Protein AF-A0A811UD47-F1 (afdb_monomer)

Structure (mmCIF, N/CA/C/O backbone):
data_AF-A0A811UD47-F1
#
_entry.id   AF-A0A811UD47-F1
#
loop_
_atom_site.group_PDB
_atom_site.id
_atom_site.type_symbol
_atom_site.label_atom_id
_atom_site.label_alt_id
_atom_site.label_comp_id
_atom_site.label_asym_id
_atom_site.label_entity_id
_atom_site.label_seq_id
_atom_site.pdbx_PDB_ins_code
_atom_site.Cartn_x
_atom_site.Cartn_y
_atom_site.Cartn_z
_atom_site.occupancy
_atom_site.B_iso_or_equiv
_atom_site.auth_seq_id
_atom_site.auth_comp_id
_atom_site.auth_asym_id
_atom_site.auth_atom_id
_atom_site.pdbx_PDB_model_num
ATOM 1 N N . MET A 1 1 ? 1.143 -41.542 -42.739 1.00 50.28 1 MET A N 1
ATOM 2 C CA . MET A 1 1 ? 1.868 -40.273 -42.481 1.00 50.28 1 MET A CA 1
ATOM 3 C C . MET A 1 1 ? 0.973 -39.118 -41.996 1.00 50.28 1 MET A C 1
ATOM 5 O O . MET A 1 1 ? 1.477 -38.234 -41.322 1.00 50.28 1 MET A O 1
ATOM 9 N N . ILE A 1 2 ? -0.347 -39.125 -42.252 1.00 54.78 2 ILE A N 1
ATOM 10 C CA . ILE A 1 2 ? -1.272 -38.031 -41.864 1.00 54.78 2 ILE A CA 1
ATOM 11 C C . ILE A 1 2 ? -1.650 -38.056 -40.362 1.00 54.78 2 ILE A C 1
ATOM 13 O O . ILE A 1 2 ? -1.869 -37.007 -39.758 1.00 54.78 2 ILE A O 1
ATOM 17 N N . LEU A 1 3 ? -1.661 -39.236 -39.726 1.00 51.75 3 LEU A N 1
ATOM 18 C CA . LEU A 1 3 ? -2.051 -39.411 -38.315 1.00 51.75 3 LEU A CA 1
ATOM 19 C C . LEU A 1 3 ? -1.049 -38.780 -37.324 1.00 51.75 3 LEU A C 1
ATOM 21 O O . LEU A 1 3 ? -1.457 -38.158 -36.345 1.00 51.75 3 LEU A O 1
ATOM 25 N N . ASN A 1 4 ? 0.251 -38.833 -37.641 1.00 59.09 4 ASN A N 1
ATOM 26 C CA . ASN A 1 4 ? 1.307 -38.209 -36.832 1.00 59.09 4 ASN A CA 1
ATOM 27 C C . ASN A 1 4 ? 1.273 -36.680 -36.906 1.00 59.09 4 ASN A C 1
ATOM 29 O O . ASN A 1 4 ? 1.585 -36.020 -35.923 1.00 59.09 4 ASN A O 1
ATOM 33 N N . CYS A 1 5 ? 0.839 -36.111 -38.033 1.00 59.03 5 CYS A N 1
ATOM 34 C CA . CYS A 1 5 ? 0.738 -34.661 -38.195 1.00 59.03 5 CYS A CA 1
ATOM 35 C C . CYS A 1 5 ? -0.404 -34.079 -37.343 1.00 59.03 5 CYS A C 1
ATOM 37 O O . CYS A 1 5 ? -0.216 -33.077 -36.657 1.00 59.03 5 CYS A O 1
ATOM 39 N N . ARG A 1 6 ? -1.566 -34.755 -37.295 1.00 69.19 6 ARG A N 1
ATOM 40 C CA . ARG A 1 6 ? -2.695 -34.328 -36.446 1.00 69.19 6 ARG A CA 1
ATOM 41 C C . ARG A 1 6 ? -2.378 -34.465 -34.958 1.00 69.19 6 ARG A C 1
ATOM 43 O O . ARG A 1 6 ? -2.676 -33.551 -34.198 1.00 69.19 6 ARG A O 1
ATOM 50 N N . SER A 1 7 ? -1.739 -35.564 -34.551 1.00 70.50 7 SER A N 1
ATOM 51 C CA . SER A 1 7 ? -1.356 -35.774 -33.148 1.00 70.50 7 SER A CA 1
ATOM 52 C C . SER A 1 7 ? -0.275 -34.788 -32.688 1.00 70.50 7 SER A C 1
ATOM 54 O O . SER A 1 7 ? -0.346 -34.281 -31.570 1.00 70.50 7 SER A O 1
ATOM 56 N N . LEU A 1 8 ? 0.684 -34.456 -33.561 1.00 72.56 8 LEU A N 1
ATOM 57 C CA . LEU A 1 8 ? 1.719 -33.459 -33.280 1.00 72.56 8 LEU A CA 1
ATOM 58 C C . LEU A 1 8 ? 1.131 -32.044 -33.198 1.00 72.56 8 LEU A C 1
ATOM 60 O O . LEU A 1 8 ? 1.478 -31.289 -32.293 1.00 72.56 8 LEU A O 1
ATOM 64 N N . ALA A 1 9 ? 0.186 -31.709 -34.082 1.00 79.31 9 ALA A N 1
ATOM 65 C CA . ALA A 1 9 ? -0.527 -30.436 -34.034 1.00 79.31 9 ALA A CA 1
ATOM 66 C C . ALA A 1 9 ? -1.322 -30.285 -32.728 1.00 79.31 9 ALA A C 1
ATOM 68 O O . ALA A 1 9 ? -1.202 -29.261 -32.062 1.00 79.31 9 ALA A O 1
ATOM 69 N N . ILE A 1 10 ? -2.069 -31.315 -32.312 1.00 83.31 10 ILE A N 1
ATOM 70 C CA . ILE A 1 10 ? -2.843 -31.292 -31.059 1.00 83.31 10 ILE A CA 1
ATOM 71 C C . ILE A 1 10 ? -1.913 -31.151 -29.848 1.00 83.31 10 ILE A C 1
ATOM 73 O O . ILE A 1 10 ? -2.165 -30.316 -28.981 1.00 83.31 10 ILE A O 1
ATOM 77 N N . SER A 1 11 ? -0.807 -31.900 -29.809 1.00 79.88 11 SER A N 1
ATOM 78 C CA . SER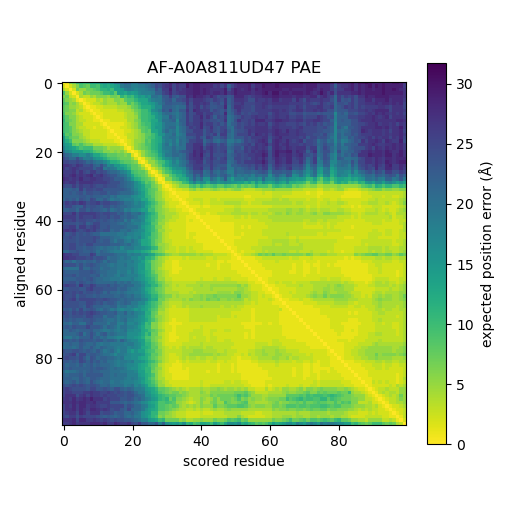 A 1 11 ? 0.189 -31.779 -28.737 1.00 79.88 11 SER A CA 1
ATOM 79 C C . SER A 1 11 ? 0.798 -30.376 -28.672 1.00 79.88 11 SER A C 1
ATOM 81 O O . SER A 1 11 ? 0.995 -29.846 -27.581 1.00 79.88 11 SER A O 1
ATOM 83 N N . CYS A 1 12 ? 1.070 -29.756 -29.822 1.00 79.56 12 CYS A N 1
ATOM 84 C CA . CYS A 1 12 ? 1.610 -28.400 -29.898 1.00 79.56 12 CYS A CA 1
ATOM 85 C C . CYS A 1 12 ? 0.588 -27.358 -29.407 1.00 79.56 12 CYS A C 1
ATOM 87 O O . CYS A 1 12 ? 0.929 -26.474 -28.624 1.00 79.56 12 CYS A O 1
ATOM 89 N N . PHE A 1 13 ? -0.688 -27.516 -29.776 1.00 81.50 13 PHE A N 1
ATOM 90 C CA . PHE A 1 13 ? -1.780 -26.663 -29.295 1.00 81.50 13 PHE A CA 1
ATOM 91 C C . PHE A 1 13 ? -1.986 -26.759 -27.778 1.00 81.50 13 PHE A C 1
ATOM 93 O O . PHE A 1 13 ? -2.184 -25.736 -27.124 1.00 81.50 13 PHE A O 1
ATOM 100 N N . ILE A 1 14 ? -1.902 -27.962 -27.203 1.00 82.50 14 ILE A N 1
ATOM 101 C CA . ILE A 1 14 ? -2.007 -28.159 -25.749 1.00 82.50 14 ILE A CA 1
ATOM 102 C C . ILE A 1 14 ? -0.820 -27.501 -25.033 1.00 82.50 14 ILE A C 1
ATOM 104 O O . ILE A 1 14 ? -1.015 -26.818 -24.028 1.00 82.50 14 ILE A O 1
ATOM 108 N N . LEU A 1 15 ? 0.396 -27.638 -25.572 1.00 78.56 15 LEU A N 1
ATOM 109 C CA . LEU A 1 15 ? 1.591 -27.015 -25.003 1.00 78.56 15 LEU A CA 1
ATOM 110 C C . LEU A 1 15 ? 1.501 -25.477 -25.034 1.00 78.56 15 LEU A C 1
ATOM 112 O O . LEU A 1 15 ? 1.765 -24.830 -24.023 1.00 78.56 15 LEU A O 1
ATOM 116 N N . LEU A 1 16 ? 1.043 -24.885 -26.146 1.00 76.62 16 LEU A N 1
ATOM 117 C CA . LEU A 1 16 ? 0.814 -23.435 -26.250 1.00 76.62 16 LEU A CA 1
ATOM 118 C C . LEU A 1 16 ? -0.266 -22.934 -25.276 1.00 76.62 16 LEU A C 1
ATOM 120 O O . LEU A 1 16 ? -0.120 -21.862 -24.683 1.00 76.62 16 LEU A O 1
ATOM 124 N N . ALA A 1 17 ? -1.343 -23.701 -25.087 1.00 76.88 17 ALA A N 1
ATOM 125 C CA . ALA A 1 17 ? -2.417 -23.340 -24.165 1.00 76.88 17 ALA A CA 1
ATOM 126 C C . ALA A 1 17 ? -1.948 -23.346 -22.700 1.00 76.88 17 ALA A C 1
ATOM 128 O O . ALA A 1 17 ? -2.354 -22.485 -21.918 1.00 76.88 17 ALA A O 1
ATOM 129 N N . LEU A 1 18 ? -1.060 -24.277 -22.332 1.00 70.31 18 LEU A N 1
ATOM 130 C CA . LEU A 1 18 ? -0.464 -24.337 -20.995 1.00 70.31 18 LEU A CA 1
ATOM 131 C C . LEU A 1 18 ? 0.518 -23.182 -20.745 1.00 70.31 18 LEU A C 1
ATOM 133 O O . LEU A 1 18 ? 0.499 -22.603 -19.661 1.00 70.31 18 LEU A O 1
ATOM 137 N N . LEU A 1 19 ? 1.299 -22.780 -21.755 1.00 65.31 19 LEU A N 1
ATOM 138 C CA . LEU A 1 19 ? 2.214 -21.631 -21.667 1.00 65.31 19 LEU A CA 1
ATOM 139 C C . LEU A 1 19 ? 1.487 -20.277 -21.579 1.00 65.31 19 LEU A C 1
ATOM 141 O O . LEU A 1 19 ? 2.039 -19.303 -21.076 1.00 65.31 19 LEU A O 1
ATOM 145 N N . SER A 1 20 ? 0.228 -20.204 -22.016 1.00 62.28 20 SER A N 1
ATOM 146 C CA . SER A 1 20 ? -0.561 -18.964 -21.998 1.00 62.28 20 SER A CA 1
ATOM 147 C C . SER A 1 20 ? -1.113 -18.600 -20.608 1.00 62.28 20 SER A C 1
ATOM 149 O O . SER A 1 20 ? -1.696 -17.527 -20.441 1.00 62.28 20 SER A O 1
ATOM 151 N N . LYS A 1 21 ? -0.959 -19.468 -19.592 1.00 55.56 21 LYS A N 1
ATOM 152 C CA . LYS A 1 21 ? -1.555 -19.266 -18.257 1.00 55.56 21 LYS A CA 1
ATOM 153 C C . LYS A 1 21 ? -0.739 -18.412 -17.282 1.00 55.56 21 LYS A C 1
ATOM 155 O O . LYS A 1 21 ? -1.270 -18.060 -16.232 1.00 55.56 21 LYS A O 1
ATOM 160 N N . GLU A 1 22 ? 0.470 -17.979 -17.628 1.00 53.34 22 GLU A N 1
ATOM 161 C CA . GLU A 1 22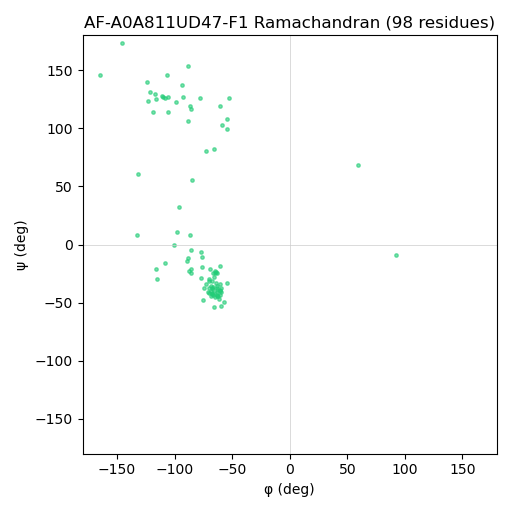 ? 1.266 -17.066 -16.786 1.00 53.34 22 GLU A CA 1
ATOM 162 C C . GLU A 1 22 ? 1.114 -15.590 -17.195 1.00 53.34 22 GLU A C 1
ATOM 164 O O . GLU A 1 22 ? 2.005 -14.762 -17.038 1.00 53.34 22 GLU A O 1
ATOM 169 N N . GLY A 1 23 ? -0.062 -15.217 -17.696 1.00 51.03 23 GLY A N 1
ATOM 170 C CA . GLY A 1 23 ? -0.456 -13.826 -17.892 1.00 51.03 23 GLY A CA 1
ATOM 171 C C . GLY A 1 23 ? -1.042 -13.223 -16.619 1.00 51.03 23 GLY A C 1
ATOM 172 O O . GLY A 1 23 ? -2.176 -12.751 -16.635 1.00 51.03 23 GLY A O 1
ATOM 173 N N . GLY A 1 24 ? -0.311 -13.254 -15.500 1.00 50.81 24 GLY A N 1
ATOM 174 C CA . GLY A 1 24 ? -0.671 -12.448 -14.335 1.00 50.81 24 GLY A CA 1
ATOM 175 C C . GLY A 1 24 ? -0.687 -10.987 -14.770 1.00 50.81 24 GLY A C 1
ATOM 176 O O . GLY A 1 24 ? 0.377 -10.408 -14.986 1.00 50.81 24 GLY A O 1
ATOM 177 N N . ALA A 1 25 ? -1.879 -10.422 -14.979 1.00 43.69 25 ALA A N 1
ATOM 178 C CA . ALA A 1 25 ? -2.060 -9.057 -15.446 1.00 43.69 25 ALA A CA 1
ATOM 179 C C . ALA A 1 25 ? -1.308 -8.107 -14.507 1.00 43.69 25 ALA A C 1
ATOM 181 O O . ALA A 1 25 ? -1.781 -7.770 -13.422 1.00 43.69 25 ALA A O 1
ATOM 182 N N . LYS A 1 26 ? -0.105 -7.688 -14.914 1.00 49.47 26 LYS A N 1
ATOM 183 C CA . LYS A 1 26 ? 0.634 -6.616 -14.258 1.00 49.47 26 LYS A CA 1
ATOM 184 C C . LYS A 1 26 ? -0.097 -5.334 -14.619 1.00 49.47 26 LYS A C 1
ATOM 186 O O . LYS A 1 26 ? 0.302 -4.621 -15.537 1.00 49.47 26 LYS A O 1
ATOM 191 N N . THR A 1 27 ? -1.193 -5.046 -13.921 1.00 48.50 27 THR A N 1
ATOM 192 C CA . THR A 1 27 ? -1.701 -3.684 -13.852 1.00 48.50 27 THR A CA 1
ATOM 193 C C . THR A 1 27 ? -0.524 -2.857 -13.352 1.00 48.50 27 THR A C 1
ATOM 195 O O . THR A 1 27 ? -0.056 -3.008 -12.221 1.00 48.50 27 THR A O 1
ATOM 198 N N . LYS A 1 28 ? 0.069 -2.045 -14.234 1.00 48.81 28 LYS A N 1
ATOM 199 C CA . LYS A 1 28 ? 1.021 -1.026 -13.806 1.00 48.81 28 LYS A CA 1
ATOM 200 C C . LYS A 1 28 ? 0.215 -0.031 -12.975 1.00 48.81 28 LYS A C 1
ATOM 202 O O . LYS A 1 28 ? -0.226 0.989 -13.490 1.00 48.81 28 LYS A O 1
ATOM 207 N N . SER A 1 29 ? -0.007 -0.344 -11.697 1.00 60.06 29 SER A N 1
ATOM 208 C CA . SER A 1 29 ? -0.372 0.671 -10.720 1.00 60.06 29 SER A CA 1
ATOM 209 C C . SER A 1 29 ? 0.684 1.764 -10.840 1.00 60.06 29 SER A C 1
ATOM 211 O O . SER A 1 29 ? 1.889 1.466 -10.846 1.00 60.06 29 SER A O 1
ATOM 213 N N . LYS A 1 30 ? 0.224 3.002 -11.044 1.00 68.56 30 LYS A N 1
ATOM 214 C CA . LYS A 1 30 ? 1.089 4.185 -11.096 1.00 68.56 30 LYS A CA 1
ATOM 215 C C . LYS A 1 30 ? 1.780 4.412 -9.745 1.00 68.56 30 LYS A C 1
ATOM 217 O O . LYS A 1 30 ? 2.852 4.99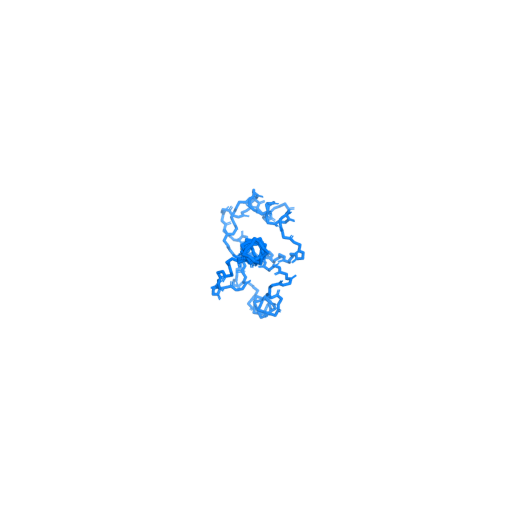5 -9.730 1.00 68.56 30 LYS A O 1
ATOM 222 N N . ASN A 1 31 ? 1.200 3.895 -8.658 1.00 82.12 31 ASN A N 1
ATOM 223 C CA . ASN A 1 31 ? 1.778 3.899 -7.319 1.00 82.12 31 ASN A CA 1
ATOM 224 C C . ASN A 1 31 ? 2.435 2.544 -7.023 1.00 82.12 31 ASN A C 1
ATOM 226 O O . ASN A 1 31 ? 1.775 1.504 -7.101 1.00 82.12 31 ASN A O 1
ATOM 230 N N . ALA A 1 32 ? 3.728 2.554 -6.690 1.00 90.44 32 ALA A N 1
ATOM 231 C CA . ALA A 1 32 ? 4.443 1.363 -6.224 1.00 90.44 32 ALA A CA 1
ATOM 232 C C . ALA A 1 32 ? 4.109 0.997 -4.766 1.00 90.44 32 ALA A C 1
ATOM 234 O O . ALA A 1 32 ? 4.292 -0.149 -4.359 1.00 90.44 32 ALA A O 1
ATOM 235 N N . VAL A 1 33 ? 3.578 1.956 -4.002 1.00 94.69 33 VAL A N 1
ATOM 236 C CA . VAL A 1 33 ? 3.110 1.771 -2.625 1.00 94.69 33 VAL A CA 1
ATOM 237 C C . VAL A 1 33 ? 1.616 1.454 -2.614 1.00 94.69 33 VAL A C 1
ATOM 239 O O . VAL A 1 33 ? 0.841 2.095 -3.322 1.00 94.69 33 VAL A O 1
ATOM 242 N N . VAL A 1 34 ? 1.223 0.485 -1.789 1.00 94.12 34 VAL A N 1
ATOM 243 C CA . VAL A 1 34 ? -0.178 0.161 -1.489 1.00 94.12 34 VAL A CA 1
ATOM 244 C C . VAL A 1 34 ? -0.651 1.040 -0.329 1.00 94.12 34 VAL A C 1
ATOM 246 O O . VAL A 1 34 ? -0.083 0.965 0.759 1.00 94.12 34 VAL A O 1
ATOM 249 N N . ASP A 1 35 ? -1.669 1.869 -0.545 1.00 93.00 35 ASP A N 1
ATOM 250 C CA . ASP A 1 35 ? -2.180 2.852 0.426 1.00 93.00 35 ASP A CA 1
ATOM 251 C C . ASP A 1 35 ? -3.716 2.835 0.582 1.00 93.00 35 ASP A C 1
ATOM 253 O O . ASP A 1 35 ? -4.294 3.656 1.297 1.00 93.00 35 ASP A O 1
ATOM 257 N N . ASP A 1 36 ? -4.391 1.862 -0.024 1.00 91.25 36 ASP A N 1
ATOM 258 C CA . ASP A 1 36 ? -5.849 1.705 -0.065 1.00 91.25 36 ASP A CA 1
ATOM 259 C C . ASP A 1 36 ? -6.402 0.718 0.981 1.00 91.25 36 ASP A C 1
ATOM 261 O O . ASP A 1 36 ? -7.584 0.377 0.969 1.00 91.25 36 ASP A O 1
ATOM 265 N N . ILE A 1 37 ? -5.576 0.278 1.935 1.00 93.00 37 ILE A N 1
ATOM 266 C CA . ILE A 1 37 ? -6.000 -0.634 3.004 1.00 93.00 37 ILE A CA 1
ATOM 267 C C . ILE A 1 37 ? -6.589 0.165 4.164 1.00 93.00 37 ILE A C 1
ATOM 269 O O . ILE A 1 37 ? -5.890 0.935 4.831 1.00 93.00 37 ILE A O 1
ATOM 273 N N . THR A 1 38 ? -7.875 -0.059 4.421 1.00 91.75 38 THR A N 1
ATOM 274 C CA . THR A 1 38 ? -8.624 0.576 5.513 1.00 91.75 38 THR A CA 1
ATOM 275 C C . THR A 1 38 ? -9.098 -0.432 6.561 1.00 91.75 38 THR A C 1
ATOM 277 O O . THR A 1 38 ? -9.135 -0.122 7.750 1.0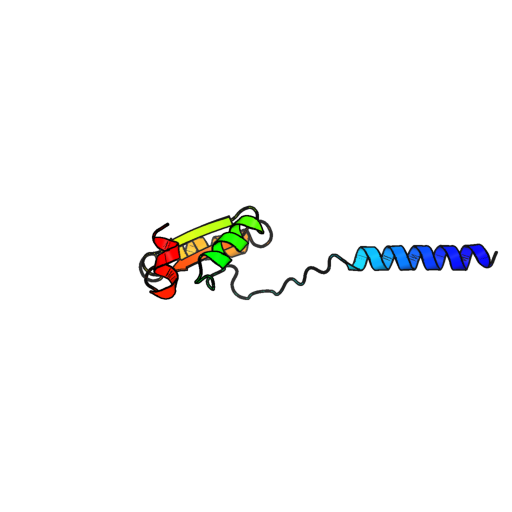0 91.75 38 THR A O 1
ATOM 280 N N . GLU A 1 39 ? -9.363 -1.680 6.162 1.00 90.94 39 GLU A N 1
ATOM 281 C CA . GLU A 1 39 ? -9.876 -2.724 7.049 1.00 90.94 39 GLU A CA 1
ATOM 282 C C . GLU A 1 39 ? -8.843 -3.794 7.431 1.00 90.94 39 GLU A C 1
ATOM 284 O O . GLU A 1 39 ? -8.025 -4.261 6.635 1.00 90.94 39 GLU A O 1
ATOM 289 N N . PHE A 1 40 ? -8.957 -4.300 8.664 1.00 91.00 40 PHE A N 1
ATOM 290 C CA . PHE A 1 40 ? -8.089 -5.366 9.185 1.00 91.00 40 PHE A CA 1
ATOM 291 C C . PHE A 1 40 ? -8.246 -6.702 8.445 1.00 91.00 40 PHE A C 1
ATOM 293 O O . PHE A 1 40 ? -7.324 -7.519 8.423 1.00 91.00 40 PHE A O 1
ATOM 300 N N . LYS A 1 41 ? -9.406 -6.939 7.821 1.00 92.19 41 LYS A N 1
ATOM 301 C CA . LYS A 1 41 ? -9.648 -8.125 6.991 1.00 92.19 41 LYS A CA 1
ATOM 302 C C . LYS A 1 41 ? -8.742 -8.128 5.760 1.00 92.19 41 LYS A C 1
ATOM 304 O O . LYS A 1 41 ? -8.122 -9.154 5.472 1.00 92.19 41 LYS A O 1
ATOM 309 N N . ASP A 1 42 ? -8.632 -6.991 5.083 1.00 93.62 42 ASP A N 1
ATOM 310 C CA . ASP A 1 42 ? -7.828 -6.857 3.870 1.00 93.62 42 ASP A CA 1
ATOM 311 C C . ASP A 1 42 ? -6.340 -6.834 4.189 1.00 93.62 42 ASP A C 1
ATOM 313 O O . ASP A 1 42 ? -5.561 -7.507 3.515 1.00 93.62 42 ASP A O 1
ATOM 317 N N . PHE A 1 43 ? -5.956 -6.202 5.301 1.00 93.88 43 PHE A N 1
ATOM 318 C CA . PHE A 1 43 ? -4.595 -6.298 5.819 1.00 93.88 43 PHE A CA 1
ATOM 319 C C . PHE A 1 43 ? -4.185 -7.756 6.088 1.00 93.88 43 PHE A C 1
ATOM 321 O O . PHE A 1 43 ? -3.163 -8.224 5.584 1.00 93.88 43 PHE A O 1
ATOM 328 N N . LYS A 1 44 ? -5.031 -8.527 6.794 1.00 93.69 44 LYS A N 1
ATOM 329 C CA . LYS A 1 44 ? -4.815 -9.967 7.028 1.00 93.69 44 LYS A CA 1
ATOM 330 C C . LYS A 1 44 ? -4.731 -10.771 5.734 1.00 93.69 44 LYS A C 1
ATOM 332 O O . LYS A 1 44 ? -3.976 -11.738 5.659 1.00 93.69 44 LYS A O 1
ATOM 337 N N . LYS A 1 45 ? -5.528 -10.421 4.725 1.00 95.50 45 LYS A N 1
ATOM 338 C CA . LYS A 1 45 ? -5.471 -11.063 3.410 1.00 95.50 45 LYS A CA 1
ATOM 339 C C . LYS A 1 45 ? -4.143 -10.758 2.717 1.00 95.50 45 LYS A C 1
ATOM 341 O O . LYS A 1 45 ? -3.531 -11.681 2.184 1.00 95.50 45 LYS A O 1
ATOM 346 N N . LEU A 1 46 ? -3.674 -9.510 2.761 1.00 95.06 46 LEU A N 1
ATOM 347 C CA . LEU A 1 46 ? -2.412 -9.100 2.148 1.00 95.06 46 LEU A CA 1
ATOM 348 C C . LEU A 1 46 ? -1.234 -9.879 2.737 1.00 95.06 46 LEU A C 1
ATOM 350 O O . LEU A 1 46 ? -0.532 -10.553 1.989 1.00 95.06 46 LEU A O 1
ATOM 354 N N . ILE A 1 47 ? -1.082 -9.892 4.063 1.00 93.88 47 ILE A N 1
ATOM 355 C CA . ILE A 1 47 ? 0.033 -10.594 4.729 1.00 93.88 47 ILE A CA 1
ATOM 356 C C . ILE A 1 47 ? -0.005 -12.121 4.540 1.00 93.88 47 ILE A C 1
ATOM 358 O O . ILE A 1 47 ? 1.020 -12.780 4.656 1.00 93.88 47 ILE A O 1
ATOM 362 N N . ARG A 1 48 ? -1.177 -12.704 4.243 1.00 95.75 48 ARG A N 1
ATOM 363 C CA . ARG A 1 48 ? -1.325 -14.143 3.951 1.00 95.75 48 ARG A CA 1
ATOM 364 C C . ARG A 1 48 ? -1.061 -14.506 2.493 1.00 95.75 48 ARG A C 1
ATOM 366 O O . ARG A 1 48 ? -0.779 -15.662 2.207 1.00 95.75 48 ARG A O 1
ATOM 373 N N . THR A 1 49 ? -1.228 -13.559 1.572 1.00 95.06 49 THR A N 1
ATOM 374 C CA . THR A 1 49 ? -1.161 -13.808 0.118 1.00 95.06 49 THR A CA 1
ATOM 375 C C . THR A 1 49 ? 0.091 -13.234 -0.535 1.00 95.06 49 THR A C 1
ATOM 377 O O . THR A 1 49 ? 0.417 -13.608 -1.661 1.00 95.06 49 THR A O 1
ATOM 380 N N . LYS A 1 50 ? 0.797 -12.332 0.150 1.00 93.12 50 LYS A N 1
ATOM 381 C CA . LYS A 1 50 ? 2.053 -11.734 -0.295 1.00 93.12 50 LYS A CA 1
ATOM 382 C C . LYS A 1 50 ? 3.165 -12.127 0.668 1.00 93.12 50 LYS A C 1
ATOM 384 O O . LYS A 1 50 ? 3.037 -11.962 1.876 1.00 93.12 50 LYS A O 1
ATOM 389 N N . THR A 1 51 ? 4.264 -12.627 0.120 1.00 89.06 51 THR A N 1
ATOM 390 C CA . THR A 1 51 ? 5.529 -12.805 0.838 1.00 89.06 51 THR A CA 1
ATOM 391 C C . THR A 1 51 ? 6.356 -11.526 0.726 1.00 89.06 51 THR A C 1
ATOM 393 O O . THR A 1 51 ? 6.214 -10.805 -0.260 1.00 89.06 51 THR A O 1
ATOM 396 N N . ASN A 1 52 ? 7.242 -11.267 1.695 1.00 94.75 52 ASN A N 1
ATOM 397 C CA . ASN A 1 52 ? 8.123 -10.091 1.703 1.00 94.75 52 ASN A CA 1
ATOM 398 C C . ASN A 1 52 ? 7.342 -8.761 1.685 1.00 94.75 52 ASN A C 1
ATOM 400 O O . ASN A 1 52 ? 7.299 -8.031 0.691 1.00 94.75 52 ASN A O 1
ATOM 404 N N . VAL A 1 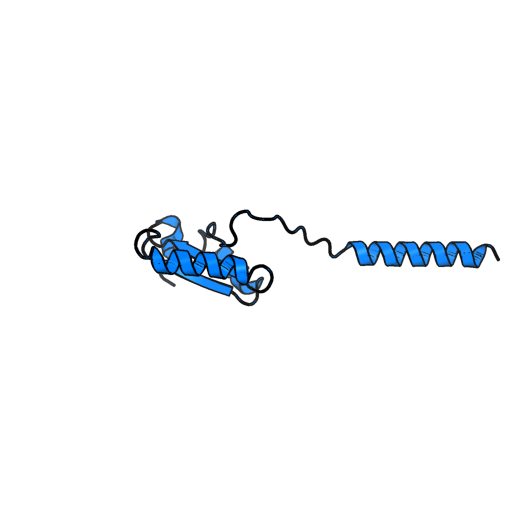53 ? 6.659 -8.490 2.798 1.00 96.38 53 VAL A N 1
ATOM 405 C CA . VAL A 1 53 ? 5.829 -7.299 2.988 1.00 96.38 53 VAL A CA 1
ATOM 406 C C . VAL A 1 53 ? 6.506 -6.377 3.996 1.00 96.38 53 VAL A C 1
ATOM 408 O O . VAL A 1 53 ? 6.794 -6.810 5.110 1.00 96.38 53 VAL A O 1
ATOM 411 N N . LEU A 1 54 ? 6.702 -5.110 3.628 1.00 97.12 54 LEU A N 1
ATOM 412 C CA . LEU A 1 54 ? 7.081 -4.050 4.561 1.00 97.12 54 LEU A CA 1
ATOM 413 C C . LEU A 1 54 ? 5.919 -3.070 4.717 1.00 97.12 54 LEU A C 1
ATOM 415 O O . LEU A 1 54 ? 5.392 -2.559 3.729 1.00 97.12 54 LEU A O 1
ATOM 419 N N . VAL A 1 55 ? 5.532 -2.799 5.961 1.00 95.94 55 VAL A N 1
ATOM 420 C CA . VAL A 1 55 ? 4.425 -1.897 6.290 1.00 95.94 55 VAL A CA 1
ATOM 421 C C . VAL A 1 55 ? 4.977 -0.705 7.061 1.00 95.94 55 VAL A C 1
ATOM 423 O O . VAL A 1 55 ? 5.636 -0.893 8.080 1.00 95.94 55 VAL A O 1
ATOM 426 N N . MET A 1 56 ? 4.704 0.509 6.585 1.00 95.62 56 MET A N 1
ATOM 427 C CA . MET A 1 56 ? 5.011 1.748 7.292 1.00 95.62 56 MET A CA 1
ATOM 428 C C . MET A 1 56 ? 3.728 2.342 7.861 1.00 95.62 56 MET A C 1
ATOM 430 O O . MET A 1 56 ? 2.842 2.770 7.120 1.00 95.62 56 MET A O 1
ATOM 434 N N . PHE A 1 57 ? 3.649 2.367 9.186 1.00 94.44 57 PHE A N 1
ATOM 435 C CA . PHE A 1 57 ? 2.605 3.066 9.921 1.00 94.44 57 PHE A CA 1
ATOM 436 C C . PHE A 1 57 ? 3.098 4.471 10.249 1.00 94.44 57 PHE A C 1
ATOM 438 O O . PHE A 1 57 ? 4.178 4.630 10.816 1.00 94.44 57 PHE A O 1
ATOM 445 N N . VAL A 1 58 ? 2.315 5.485 9.893 1.00 93.69 58 VAL A N 1
ATOM 446 C CA . VAL A 1 58 ? 2.617 6.886 10.205 1.00 93.69 58 VAL A CA 1
ATOM 447 C C . VAL A 1 58 ? 1.453 7.500 10.961 1.00 93.69 58 VAL A C 1
ATOM 449 O O . VAL A 1 58 ? 0.297 7.242 10.633 1.00 93.69 58 VAL A O 1
ATOM 452 N N . ALA A 1 59 ? 1.745 8.321 11.969 1.00 91.25 59 ALA A N 1
ATOM 453 C CA . ALA A 1 59 ? 0.715 9.070 12.687 1.00 91.25 59 ALA A CA 1
ATOM 454 C C . ALA A 1 59 ? 0.044 10.130 11.792 1.00 91.25 59 ALA A C 1
ATOM 456 O O . ALA A 1 59 ? -1.133 10.410 11.985 1.00 91.25 59 ALA A O 1
ATOM 457 N N . GLY A 1 60 ? 0.743 10.592 10.750 1.00 90.56 60 GLY A N 1
ATOM 458 C CA . GLY A 1 60 ? 0.196 11.308 9.602 1.00 90.56 60 GLY A CA 1
ATOM 459 C C . GLY A 1 60 ? 1.207 11.349 8.454 1.00 90.56 60 GLY A C 1
ATOM 460 O O . GLY A 1 60 ? 2.408 11.484 8.683 1.00 90.56 60 GLY A O 1
ATOM 461 N N . VAL A 1 61 ? 0.765 11.298 7.192 1.00 90.50 61 VAL A N 1
ATOM 462 C CA . VAL A 1 61 ? 1.688 11.334 6.026 1.00 90.50 61 VAL A CA 1
ATOM 463 C C . VAL A 1 61 ? 2.546 12.603 5.932 1.00 90.50 61 VAL A C 1
ATOM 465 O O . VAL A 1 61 ? 3.551 12.621 5.226 1.00 90.50 61 VAL A O 1
ATOM 468 N N . LYS A 1 62 ? 2.150 13.676 6.624 1.00 92.56 62 LYS A N 1
ATOM 469 C CA . LYS A 1 62 ? 2.891 14.944 6.684 1.00 92.56 62 LYS A CA 1
ATOM 470 C C . LYS A 1 62 ? 3.935 14.986 7.803 1.00 92.56 62 LYS A C 1
ATOM 472 O O . LYS A 1 62 ? 4.745 15.905 7.813 1.00 92.56 62 LYS A O 1
ATOM 477 N N . GLU A 1 63 ? 3.914 14.027 8.724 1.00 90.50 63 GLU A N 1
ATOM 478 C CA . GLU A 1 63 ? 4.778 14.024 9.910 1.00 90.50 63 GLU A CA 1
ATOM 479 C C . GLU A 1 63 ? 6.153 13.399 9.644 1.00 90.50 63 GLU A C 1
ATOM 481 O O . GLU A 1 63 ? 7.103 13.700 10.356 1.00 90.50 63 GLU A O 1
ATOM 486 N N . ALA A 1 64 ? 6.272 12.581 8.593 1.00 90.88 64 ALA A N 1
ATOM 487 C CA . ALA A 1 64 ? 7.501 11.871 8.229 1.00 90.88 64 ALA A CA 1
ATOM 488 C C . ALA A 1 64 ? 7.839 12.034 6.729 1.00 90.88 64 ALA A C 1
ATOM 490 O O . ALA A 1 64 ? 7.826 11.061 5.968 1.00 90.88 64 ALA A O 1
ATOM 491 N N . PRO A 1 65 ? 8.056 13.270 6.233 1.00 93.12 65 PRO A N 1
ATOM 492 C CA . PRO A 1 65 ? 8.205 13.529 4.800 1.00 93.12 65 PRO A CA 1
ATOM 493 C C . PRO A 1 65 ? 9.490 12.933 4.204 1.00 93.12 65 PRO A C 1
ATOM 495 O O . PRO A 1 65 ? 9.495 12.552 3.031 1.00 93.12 65 PRO A O 1
ATOM 498 N N . VAL A 1 66 ? 10.570 12.844 4.987 1.00 95.31 66 VAL A N 1
ATOM 499 C CA 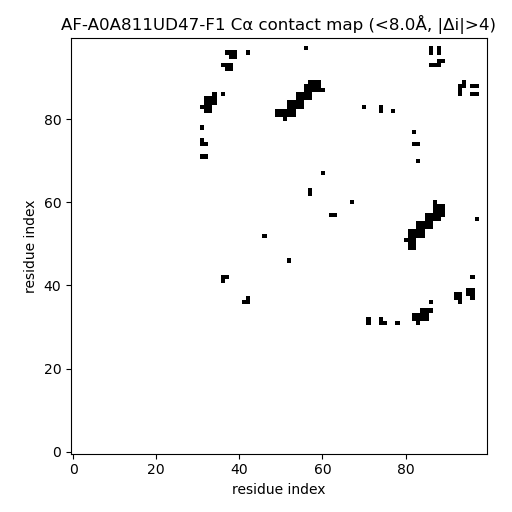. VAL A 1 66 ? 11.866 12.313 4.533 1.00 95.31 66 VAL A CA 1
ATOM 500 C C . VAL A 1 66 ? 11.800 10.791 4.425 1.00 95.31 66 VAL A C 1
ATOM 502 O O . VAL A 1 66 ? 12.149 10.219 3.394 1.00 95.31 66 VAL A O 1
ATOM 505 N N . GLU A 1 67 ? 11.270 10.140 5.453 1.00 95.31 67 GLU A N 1
ATOM 506 C CA . GLU A 1 67 ? 11.076 8.696 5.535 1.00 95.31 67 GLU A CA 1
ATOM 507 C C . GLU A 1 67 ? 10.109 8.230 4.450 1.00 95.31 67 GLU A C 1
ATOM 509 O O . GLU A 1 67 ? 10.391 7.271 3.739 1.00 95.31 67 GLU A O 1
ATOM 514 N N . LEU A 1 68 ? 9.004 8.955 4.249 1.00 94.94 68 LEU A N 1
ATOM 515 C CA . LEU A 1 68 ? 8.019 8.654 3.214 1.00 94.94 68 LEU A CA 1
ATOM 516 C C . LEU A 1 68 ? 8.596 8.783 1.800 1.00 94.94 68 LEU A C 1
ATOM 518 O O . LEU A 1 68 ? 8.194 8.036 0.906 1.00 94.94 68 LEU A O 1
ATOM 522 N N . LYS A 1 69 ? 9.540 9.706 1.585 1.00 95.00 69 LYS A N 1
ATOM 523 C CA . LYS A 1 69 ? 10.257 9.822 0.312 1.00 95.00 69 LYS A CA 1
ATOM 524 C C . LYS A 1 69 ? 11.120 8.582 0.065 1.00 95.00 69 LYS A C 1
ATOM 526 O O . LYS A 1 69 ? 10.932 7.924 -0.954 1.00 95.00 69 LYS A O 1
ATOM 531 N N . VAL A 1 70 ? 11.980 8.221 1.019 1.00 96.69 70 VAL A N 1
ATOM 532 C CA . VAL A 1 70 ? 12.847 7.030 0.917 1.00 96.69 70 VAL A CA 1
ATOM 533 C C . VAL A 1 70 ? 12.019 5.748 0.791 1.00 96.69 70 VAL A C 1
ATOM 535 O O . VAL A 1 70 ? 12.348 4.863 0.003 1.00 96.69 70 VAL A O 1
ATOM 538 N N . PHE A 1 71 ? 10.908 5.653 1.523 1.00 96.75 71 PHE A N 1
ATOM 539 C CA . PHE A 1 71 ? 9.982 4.525 1.462 1.00 96.75 71 PHE A CA 1
ATOM 540 C C . PHE A 1 71 ? 9.374 4.355 0.064 1.00 96.75 71 PHE A C 1
ATOM 542 O O . PHE A 1 71 ? 9.310 3.238 -0.446 1.00 96.75 71 PHE A O 1
ATOM 549 N N . ARG A 1 72 ? 8.967 5.453 -0.588 1.00 94.94 72 ARG A N 1
ATOM 550 C CA . ARG A 1 72 ? 8.441 5.421 -1.963 1.00 94.94 72 ARG A CA 1
ATOM 551 C C . ARG A 1 72 ? 9.513 5.061 -2.986 1.00 94.94 72 ARG A C 1
ATOM 553 O O . ARG A 1 72 ? 9.259 4.212 -3.831 1.00 94.94 72 ARG A O 1
ATOM 560 N N . GLU A 1 73 ? 10.704 5.645 -2.874 1.00 95.50 73 GLU A N 1
ATOM 561 C CA . GLU A 1 73 ? 11.842 5.305 -3.740 1.00 95.50 73 GLU A CA 1
ATOM 562 C C . GLU A 1 73 ? 12.214 3.818 -3.606 1.00 95.50 73 GLU A C 1
ATOM 564 O O . GLU A 1 73 ? 12.429 3.128 -4.601 1.00 95.50 73 GLU A O 1
ATOM 569 N N . SE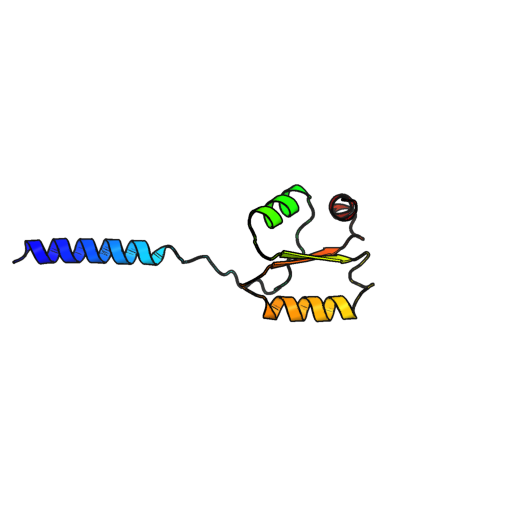R A 1 74 ? 12.192 3.286 -2.381 1.00 96.50 74 SER A N 1
ATOM 570 C CA . SER A 1 74 ? 12.415 1.860 -2.121 1.00 96.50 74 SER A CA 1
ATOM 571 C C . SER A 1 74 ? 11.332 0.986 -2.758 1.00 96.50 74 SER A C 1
ATOM 573 O O . SER A 1 74 ? 11.647 -0.082 -3.282 1.00 96.50 74 SER A O 1
ATOM 575 N N . ALA A 1 75 ? 10.072 1.441 -2.768 1.00 96.19 75 ALA A N 1
ATOM 576 C CA . ALA A 1 75 ? 8.946 0.702 -3.344 1.00 96.19 75 ALA A CA 1
ATOM 577 C C . ALA A 1 75 ? 9.103 0.484 -4.849 1.00 96.19 75 ALA A C 1
ATOM 579 O O . ALA A 1 75 ? 8.755 -0.586 -5.355 1.00 96.19 75 ALA A O 1
ATOM 580 N N . ASP A 1 76 ? 9.673 1.463 -5.552 1.00 94.56 76 ASP A N 1
ATOM 581 C CA . ASP A 1 76 ? 9.990 1.329 -6.971 1.00 94.56 76 ASP A CA 1
ATOM 582 C C . ASP A 1 76 ? 11.091 0.286 -7.216 1.00 94.56 76 ASP A C 1
ATOM 584 O O . ASP A 1 76 ? 10.984 -0.506 -8.156 1.00 94.56 76 ASP A O 1
ATOM 588 N N . VAL A 1 77 ? 12.105 0.222 -6.345 1.00 95.25 77 VAL A N 1
ATOM 589 C CA . VAL A 1 77 ? 13.220 -0.738 -6.450 1.00 95.25 77 VAL A CA 1
ATOM 590 C C . VAL A 1 77 ? 12.776 -2.171 -6.145 1.00 95.25 77 VAL A C 1
ATOM 592 O O . VAL A 1 77 ? 13.184 -3.103 -6.838 1.00 95.25 77 VAL A O 1
ATOM 595 N N . VAL A 1 78 ? 11.921 -2.375 -5.137 1.00 93.38 78 VAL A N 1
ATOM 596 C CA . VAL A 1 78 ? 11.457 -3.719 -4.727 1.00 93.38 78 VAL A CA 1
ATOM 597 C C . VAL A 1 78 ? 10.239 -4.208 -5.518 1.00 93.38 78 VAL A C 1
ATOM 599 O O . VAL A 1 78 ? 9.636 -5.240 -5.197 1.00 93.38 78 VAL A O 1
ATOM 602 N N . ARG A 1 79 ? 9.839 -3.482 -6.568 1.00 90.19 79 ARG A N 1
ATOM 603 C CA . ARG A 1 79 ? 8.658 -3.811 -7.364 1.00 90.19 79 ARG A CA 1
ATOM 604 C C . ARG A 1 79 ? 8.794 -5.195 -7.998 1.00 90.19 79 ARG A C 1
ATOM 606 O O . ARG A 1 79 ? 9.646 -5.443 -8.844 1.00 90.19 79 ARG A O 1
ATOM 613 N N . GLY A 1 80 ? 7.874 -6.089 -7.643 1.00 88.56 80 GLY A N 1
ATOM 614 C CA . GLY A 1 80 ? 7.841 -7.464 -8.150 1.00 88.56 80 GLY A CA 1
ATOM 615 C C . GLY A 1 80 ? 8.591 -8.478 -7.284 1.00 88.56 80 GLY A C 1
ATOM 616 O O . GLY A 1 80 ? 8.417 -9.671 -7.509 1.00 88.56 80 GLY A O 1
ATOM 617 N N . THR A 1 81 ? 9.349 -8.031 -6.280 1.00 92.56 81 THR A N 1
ATOM 618 C CA . THR A 1 81 ? 10.039 -8.897 -5.305 1.00 92.56 81 THR A CA 1
ATOM 619 C C . THR A 1 81 ? 9.536 -8.703 -3.874 1.00 92.56 81 THR A C 1
ATOM 621 O O . THR A 1 81 ? 9.680 -9.602 -3.044 1.00 92.56 81 THR A O 1
ATOM 624 N N . GLY A 1 82 ? 8.909 -7.563 -3.584 1.00 94.25 82 GLY A N 1
ATOM 625 C CA . GLY A 1 82 ? 8.266 -7.265 -2.311 1.00 94.25 82 GLY A CA 1
ATOM 626 C C . GLY A 1 82 ? 7.019 -6.402 -2.477 1.00 94.25 82 GLY A C 1
ATOM 627 O O . GLY A 1 82 ? 6.678 -5.952 -3.573 1.00 94.25 82 GLY A O 1
ATOM 628 N N . THR A 1 83 ? 6.306 -6.204 -1.370 1.00 96.00 83 THR A N 1
ATOM 629 C CA . THR A 1 83 ? 5.139 -5.315 -1.291 1.00 96.00 83 THR A CA 1
ATOM 630 C C . THR A 1 83 ? 5.370 -4.282 -0.199 1.00 96.00 83 THR A C 1
ATOM 632 O O . THR A 1 83 ? 5.597 -4.647 0.952 1.00 96.00 83 THR A O 1
ATOM 635 N N . MET A 1 84 ? 5.292 -2.999 -0.551 1.00 96.81 84 MET A N 1
ATOM 636 C CA . MET A 1 84 ? 5.397 -1.899 0.406 1.00 96.81 84 MET A CA 1
ATOM 637 C C . MET A 1 84 ? 4.019 -1.288 0.645 1.00 96.81 84 MET A C 1
ATOM 639 O O . MET A 1 84 ? 3.314 -0.943 -0.305 1.00 96.81 84 MET A O 1
ATOM 643 N N . VAL A 1 85 ? 3.630 -1.188 1.912 1.00 96.12 85 VAL A N 1
ATOM 644 C CA . VAL A 1 85 ? 2.300 -0.749 2.344 1.00 96.12 85 VAL A CA 1
ATOM 645 C C . VAL A 1 85 ? 2.436 0.476 3.238 1.00 96.12 85 VAL A C 1
ATOM 647 O O . VAL A 1 85 ? 3.222 0.461 4.182 1.00 96.12 85 VAL A O 1
ATOM 650 N N . LEU A 1 86 ? 1.656 1.518 2.967 1.00 95.38 86 LEU A N 1
ATOM 651 C CA . LEU A 1 86 ? 1.567 2.716 3.797 1.00 95.38 86 LEU A CA 1
ATOM 652 C C . LEU A 1 86 ? 0.219 2.749 4.514 1.00 95.38 86 LEU A C 1
ATOM 654 O O . LEU A 1 86 ? -0.826 2.700 3.868 1.00 95.38 86 LEU A O 1
ATOM 658 N N . ILE A 1 87 ? 0.246 2.892 5.837 1.00 94.56 87 ILE A N 1
ATOM 659 C CA . ILE A 1 87 ? -0.951 3.062 6.662 1.00 94.56 87 ILE A CA 1
ATOM 660 C C . ILE A 1 87 ? -0.869 4.410 7.377 1.00 94.56 87 ILE A C 1
ATOM 662 O O . ILE A 1 87 ? -0.009 4.625 8.231 1.00 94.56 87 ILE A O 1
ATOM 666 N N . ASP A 1 88 ? -1.784 5.310 7.020 1.00 93.06 88 ASP A N 1
ATOM 667 C CA . ASP A 1 88 ? -1.956 6.606 7.674 1.00 93.06 88 ASP A CA 1
ATOM 668 C C . ASP A 1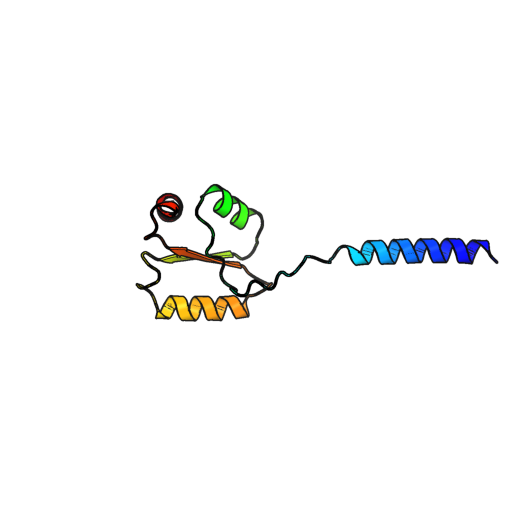 88 ? -2.926 6.484 8.858 1.00 93.06 88 ASP A C 1
ATOM 670 O O . ASP A 1 88 ? -4.140 6.348 8.686 1.00 93.06 88 ASP A O 1
ATOM 674 N N . CYS A 1 89 ? -2.380 6.521 10.070 1.00 92.06 89 CYS A N 1
ATOM 675 C CA . CYS A 1 89 ? -3.115 6.320 11.312 1.00 92.06 89 CYS A CA 1
ATOM 676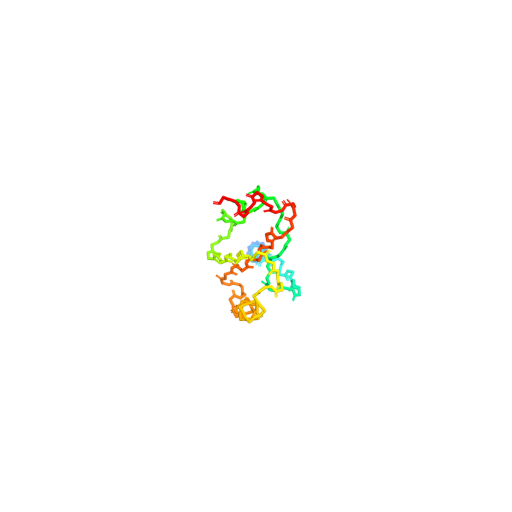 C C . CYS A 1 89 ? -3.948 7.528 11.745 1.00 92.06 89 CYS A C 1
ATOM 678 O O . CYS A 1 89 ? -4.784 7.386 12.643 1.00 92.06 89 CYS A O 1
ATOM 680 N N . ILE A 1 90 ? -3.770 8.693 11.107 1.00 89.81 90 ILE A N 1
ATOM 681 C CA . ILE A 1 90 ? -4.614 9.863 11.374 1.00 89.81 90 ILE A CA 1
ATOM 682 C C . ILE A 1 90 ? -6.059 9.610 10.939 1.00 89.81 90 ILE A C 1
ATOM 684 O O . ILE A 1 90 ? -7.002 10.178 11.498 1.00 89.81 90 ILE A O 1
ATOM 688 N N . GLN A 1 91 ? -6.244 8.747 9.936 1.00 84.06 91 GLN A N 1
ATOM 689 C CA . GLN A 1 91 ? -7.547 8.483 9.352 1.00 84.06 91 GLN A CA 1
ATOM 690 C C . GLN A 1 91 ? -8.359 7.546 10.255 1.00 84.06 91 GLN A C 1
ATOM 692 O O . GLN A 1 91 ? -7.913 6.472 10.667 1.00 84.06 91 GLN A O 1
ATOM 697 N N . ASN A 1 92 ? -9.575 7.979 10.605 1.00 81.81 92 ASN A N 1
ATOM 698 C CA . ASN A 1 92 ? -10.421 7.295 11.589 1.00 81.81 92 ASN A CA 1
ATOM 699 C C . ASN A 1 92 ? -10.787 5.859 11.188 1.00 81.81 92 ASN A C 1
ATOM 701 O O . ASN A 1 92 ? -10.903 4.991 12.053 1.00 81.81 92 ASN A O 1
ATOM 705 N N . ASP A 1 93 ? -10.952 5.612 9.893 1.00 83.81 93 ASP A N 1
ATOM 706 C CA . ASP A 1 93 ? -11.228 4.306 9.295 1.00 83.81 93 ASP A CA 1
ATOM 707 C C . ASP A 1 93 ? -10.085 3.301 9.510 1.00 83.81 93 ASP A C 1
ATOM 709 O O . ASP A 1 93 ? -10.339 2.102 9.609 1.00 83.81 93 ASP A O 1
ATOM 713 N N . ARG A 1 94 ? -8.849 3.776 9.712 1.00 82.88 94 ARG A N 1
ATOM 714 C CA . ARG A 1 94 ? -7.649 2.940 9.902 1.00 82.88 94 ARG A CA 1
ATOM 715 C C . ARG A 1 94 ? -7.213 2.792 11.355 1.00 82.88 94 ARG A C 1
ATOM 717 O O . ARG A 1 94 ? -6.282 2.044 11.641 1.00 82.88 94 ARG A O 1
ATOM 724 N N . LYS A 1 95 ? -7.909 3.409 12.317 1.00 79.94 95 LYS A N 1
ATOM 725 C CA . LYS A 1 95 ? -7.547 3.335 13.750 1.00 79.94 95 LYS A CA 1
ATOM 726 C C . LYS A 1 95 ? -7.423 1.907 14.287 1.00 79.94 95 LYS A C 1
ATOM 728 O O . LYS A 1 95 ? -6.595 1.646 15.154 1.00 79.94 95 LYS A O 1
ATOM 733 N N . LYS A 1 96 ? -8.226 0.970 13.768 1.00 85.88 96 LYS A N 1
ATOM 734 C CA . LYS A 1 96 ? -8.138 -0.456 14.135 1.00 85.88 96 LYS A CA 1
ATOM 735 C C . LYS A 1 96 ? -6.870 -1.133 13.604 1.00 85.88 96 LYS A C 1
ATOM 737 O O . LYS A 1 96 ? -6.410 -2.078 14.232 1.00 85.88 96 LYS A O 1
ATOM 742 N N . LEU A 1 97 ? -6.332 -0.672 12.472 1.00 89.19 97 LEU A N 1
ATOM 743 C CA . LEU A 1 97 ? -5.082 -1.172 11.892 1.00 89.19 97 LEU A CA 1
ATOM 744 C C . LEU A 1 97 ? -3.864 -0.714 12.694 1.00 89.19 97 LEU A C 1
ATOM 746 O O . LEU A 1 97 ? -2.910 -1.464 12.795 1.00 89.19 97 LEU A O 1
ATOM 750 N N . CYS A 1 98 ? -3.908 0.492 13.261 1.00 89.31 98 CYS A N 1
ATOM 751 C CA . CYS A 1 98 ? -2.766 1.090 13.959 1.00 89.31 98 CYS A CA 1
ATOM 752 C C . CYS A 1 98 ? -2.679 0.758 15.453 1.00 89.31 98 CYS A C 1
ATOM 754 O O . CYS A 1 98 ? -1.669 1.043 16.087 1.00 89.31 98 CYS A O 1
ATOM 756 N N . LYS A 1 99 ? -3.754 0.219 16.040 1.00 84.00 99 LYS A N 1
ATOM 757 C CA . LYS A 1 99 ? -3.804 -0.147 17.464 1.00 84.00 99 LYS A CA 1
ATOM 758 C C . LYS A 1 99 ? -3.290 -1.567 17.740 1.00 84.00 99 LYS A C 1
ATOM 760 O O . LYS A 1 99 ? -2.933 -1.857 18.879 1.00 84.00 99 LYS A O 1
ATOM 765 N N . ASN A 1 100 ? -3.315 -2.434 16.730 1.00 61.09 100 ASN A N 1
ATOM 766 C CA . ASN A 1 100 ? -2.954 -3.849 16.824 1.00 61.09 100 ASN A CA 1
ATOM 767 C C . ASN A 1 100 ? -1.590 -4.097 16.194 1.00 61.09 100 ASN A C 1
ATOM 769 O O . ASN A 1 100 ? -0.884 -4.985 16.712 1.00 61.09 100 ASN A O 1
#

Secondary structure (DSSP, 8-state):
-HHHHHHHHHHHHHHHHHHGGG-------S-SEE----SHHHHHHHHHH-SSEEEEEES-TTT-HHHHHHHHHHHHHTBTTBEEEEEETTSGGGHHHHH-

Foldseek 3Di:
DVVVVVVVVVVVVVVVVVVVPPPPPPPVPVALEAEPDLDPVVVVVCPVPFDAEDEDEDCACVVCVPVVVVLRVVSVVCRPPHHYYYYHCVDPSRVVVVVD

Sequence (100 aa):
MILNCRSLAISCFILLALLSKEGGAKTKSKNAVVDDITEFKDFKKLIRTKTNVLVMFVAGVKEAPVELKVFRESADVVRGTGTMVLIDCIQNDRKKLCKN

Radius of gyration: 21.73 Å; Cα contacts (8 Å, |Δi|>4): 90; chains: 1; bounding box: 24×55×60 Å

Nearest PDB structures (foldseek):
  4i6x-assembly1_A  TM=9.038E-01  e=6.545E-04  Homo sapiens
  4ju5-assembly1_B  TM=6.847E-01  e=1.626E-01  Homo sapiens
  5ykw-assembly1_A  TM=7.088E-01  e=4.768E-01  Saccharomyces cerevisiae S288C
  8pko-assembly1_B  TM=6.972E-01  e=7.635E-01  Thermochaetoides thermophila
  6iev-assembly1_A  TM=7.033E-01  e=1.308E+00  Trypanosoma brucei

pLDDT: mean 83.65, std 15.0, range [43.69, 97.12]

Organism: Ceratitis capitata (NCBI:txid7213)

Solvent-accessible surface area (backbone atoms only — not comparable to full-atom values): 5991 Å² total; per-residue (Å²): 122,67,68,62,53,54,53,50,49,52,53,50,52,53,52,54,58,61,67,60,71,78,68,72,80,76,73,78,60,93,58,57,54,47,63,86,72,47,49,63,69,57,49,53,47,46,68,73,74,45,70,60,70,50,76,48,80,34,75,34,78,81,77,44,58,66,61,53,47,54,53,51,58,46,19,60,73,36,59,90,73,40,45,36,34,47,40,51,42,64,42,78,74,22,42,73,58,69,75,110

Mean predicted aligned error: 11.53 Å